Protein AF-B6ATH8-F1 (afdb_monomer_lite)

Foldseek 3Di:
DPDQPKDWDDDPAAIEIEQEQDDPPALAGEDPPVSLVVLLVSLVVCLQHYYHYDYDAALDDPVPVVNNVRHYPPSVSVVVSCVVSPSPD

Sequence (89 aa):
MPDLIQHAIGTSVETVICLDTHKVGSHAGQLCATRLAWLDETLGNTPNKPALIFMHHPPLALGLSQQDANMLEDHETFFDALARNQNNQ

Radius of gyration: 13.42 Å; chains: 1; bounding box: 32×32×31 Å

Structure (mmCIF, N/CA/C/O backbone):
data_AF-B6ATH8-F1
#
_entry.id   AF-B6ATH8-F1
#
loop_
_atom_site.group_PDB
_atom_site.id
_atom_site.type_symbol
_atom_site.label_atom_id
_atom_site.label_alt_id
_atom_site.label_comp_id
_atom_site.label_asym_id
_atom_site.label_entity_id
_atom_site.label_seq_id
_atom_site.pdbx_PDB_ins_code
_atom_site.Cartn_x
_atom_site.Cartn_y
_atom_site.Cartn_z
_atom_site.occupancy
_atom_site.B_iso_or_equiv
_atom_site.auth_seq_id
_atom_site.auth_comp_id
_atom_site.auth_asym_id
_atom_site.auth_atom_id
_atom_site.pdbx_PDB_model_num
ATOM 1 N N . MET A 1 1 ? 0.880 -18.462 -8.672 1.00 53.69 1 MET A N 1
ATOM 2 C CA . MET A 1 1 ? 1.564 -17.301 -8.069 1.00 53.69 1 MET A CA 1
ATOM 3 C C . MET A 1 1 ? 2.108 -17.797 -6.746 1.00 53.69 1 MET A C 1
ATOM 5 O O . MET A 1 1 ? 1.288 -18.342 -6.017 1.00 53.69 1 MET A O 1
ATOM 9 N N . PRO A 1 2 ? 3.426 -17.773 -6.476 1.00 54.09 2 PRO A N 1
ATOM 10 C CA . PRO A 1 2 ? 3.889 -18.131 -5.140 1.00 54.09 2 PRO A CA 1
ATOM 11 C C . PRO A 1 2 ? 3.286 -17.128 -4.144 1.00 54.09 2 PRO A C 1
ATOM 13 O O . PRO A 1 2 ? 2.977 -15.999 -4.527 1.00 54.09 2 PRO A O 1
ATOM 16 N N . ASP A 1 3 ? 3.011 -17.617 -2.942 1.00 67.12 3 ASP A N 1
ATOM 17 C CA . ASP A 1 3 ? 1.960 -17.158 -2.029 1.00 67.12 3 ASP A CA 1
ATOM 18 C C . ASP A 1 3 ? 1.897 -15.642 -1.775 1.00 67.12 3 ASP A C 1
ATOM 20 O O . ASP A 1 3 ? 2.908 -14.943 -1.753 1.00 67.12 3 ASP A O 1
ATOM 24 N N . LEU A 1 4 ? 0.684 -15.126 -1.549 1.00 68.94 4 LEU A N 1
ATOM 25 C CA . LEU A 1 4 ? 0.473 -13.752 -1.086 1.00 68.94 4 LEU A CA 1
ATOM 26 C C . LEU A 1 4 ? 1.112 -13.583 0.299 1.00 68.94 4 LEU A C 1
ATOM 28 O O . LEU A 1 4 ? 0.624 -14.147 1.275 1.00 68.94 4 LEU A O 1
ATOM 32 N N . ILE A 1 5 ? 2.164 -12.769 0.400 1.00 88.88 5 ILE A N 1
ATOM 33 C CA . ILE A 1 5 ? 2.841 -12.466 1.672 1.00 88.88 5 ILE A CA 1
ATOM 34 C C . ILE A 1 5 ? 2.307 -11.139 2.237 1.00 88.88 5 ILE A C 1
ATOM 36 O O . ILE A 1 5 ? 3.058 -10.215 2.527 1.00 88.88 5 ILE A O 1
ATOM 40 N N . GLN A 1 6 ? 0.982 -11.013 2.335 1.00 93.56 6 GLN A N 1
ATOM 41 C CA . GLN A 1 6 ? 0.317 -9.846 2.927 1.00 93.56 6 GLN A CA 1
ATOM 42 C C . GLN A 1 6 ? -0.330 -10.248 4.248 1.00 93.56 6 GLN A C 1
ATOM 44 O O . GLN A 1 6 ? -0.787 -11.383 4.397 1.00 93.56 6 GLN A O 1
ATOM 49 N N . HIS A 1 7 ? -0.379 -9.333 5.211 1.00 96.00 7 HIS A N 1
ATOM 50 C CA . HIS A 1 7 ? -0.960 -9.624 6.517 1.00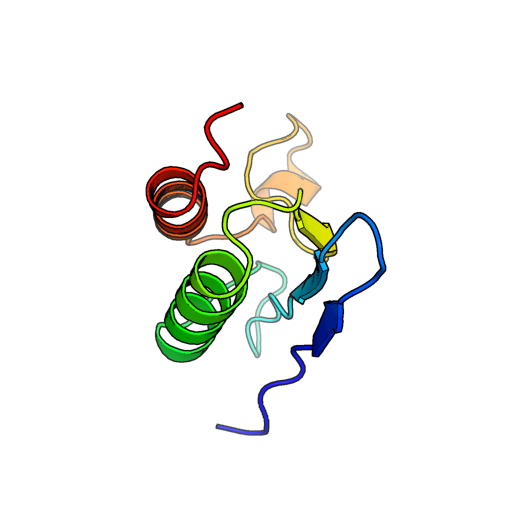 96.00 7 HIS A CA 1
ATOM 51 C C . HIS A 1 7 ? -1.690 -8.414 7.087 1.00 96.00 7 HIS A C 1
ATOM 53 O O . HIS A 1 7 ? -1.240 -7.283 6.916 1.00 96.00 7 HIS A O 1
ATOM 59 N N . ALA A 1 8 ? -2.796 -8.662 7.786 1.00 96.38 8 ALA A N 1
ATOM 60 C CA . ALA A 1 8 ? -3.550 -7.638 8.488 1.00 96.38 8 ALA A CA 1
ATOM 61 C C . ALA A 1 8 ? -3.828 -8.082 9.925 1.00 96.38 8 ALA A C 1
ATOM 63 O O . ALA A 1 8 ? -4.233 -9.221 10.165 1.00 96.38 8 ALA A O 1
ATOM 64 N N . ILE A 1 9 ? -3.628 -7.169 10.872 1.00 96.31 9 ILE A N 1
ATOM 65 C CA . ILE A 1 9 ? -3.914 -7.366 12.291 1.00 96.31 9 ILE A CA 1
ATOM 66 C C . ILE A 1 9 ? -4.866 -6.261 12.728 1.00 96.31 9 ILE A C 1
ATOM 68 O O . ILE A 1 9 ? -4.534 -5.079 12.664 1.00 96.31 9 ILE A O 1
ATOM 72 N N . GLY A 1 10 ? -6.049 -6.649 13.196 1.00 95.31 10 GLY A N 1
ATOM 73 C CA . GLY A 1 10 ? -6.959 -5.727 13.864 1.00 95.31 10 GLY A CA 1
ATOM 74 C C . GLY A 1 10 ? -6.553 -5.528 15.322 1.00 95.31 10 GLY A C 1
ATOM 75 O O . GLY A 1 10 ? -6.363 -6.500 16.053 1.00 95.31 10 GLY A O 1
ATOM 76 N N . THR A 1 11 ? -6.469 -4.278 15.761 1.00 94.00 11 THR A N 1
ATOM 77 C CA . THR A 1 11 ? -6.337 -3.911 17.175 1.00 94.00 11 THR A CA 1
ATOM 78 C C . THR A 1 11 ? -7.666 -3.356 17.694 1.00 94.00 11 THR A C 1
ATOM 80 O O . THR A 1 11 ? -8.694 -3.374 17.003 1.00 94.00 11 THR A O 1
ATOM 83 N N . SER A 1 12 ? -7.694 -2.871 18.937 1.00 93.56 12 SER A N 1
ATOM 84 C CA . SER A 1 12 ? -8.870 -2.176 19.468 1.00 93.56 12 SER A CA 1
ATOM 85 C C . SER A 1 12 ? -9.164 -0.870 18.723 1.00 93.56 12 SER A C 1
ATOM 87 O O . SER A 1 12 ? -10.333 -0.506 18.611 1.00 93.56 12 SER A O 1
ATOM 89 N N . VAL A 1 13 ? -8.140 -0.206 18.181 1.00 94.12 13 VAL A N 1
ATOM 90 C CA . VAL A 1 13 ? -8.222 1.169 17.666 1.00 94.12 13 VAL A CA 1
ATOM 91 C C . VAL A 1 13 ? -7.863 1.307 16.186 1.00 94.12 13 VAL A C 1
ATOM 93 O O . VAL A 1 13 ? -8.382 2.213 15.546 1.00 94.12 13 VAL A O 1
ATOM 96 N N . GLU A 1 14 ? -7.078 0.397 15.604 1.00 96.12 14 GLU A N 1
ATOM 97 C CA . GLU A 1 14 ? -6.677 0.460 14.193 1.00 96.12 14 GLU A CA 1
ATOM 98 C C . GLU A 1 14 ? -6.629 -0.914 13.511 1.00 96.12 14 GLU A C 1
ATOM 100 O O . GLU A 1 14 ? -6.735 -1.965 14.148 1.00 96.12 14 GLU A O 1
ATOM 105 N N . THR A 1 15 ? -6.443 -0.889 12.194 1.00 96.62 15 THR A N 1
ATOM 106 C CA . THR A 1 15 ? -6.066 -2.052 11.388 1.00 96.62 15 THR A CA 1
ATOM 107 C C . THR A 1 15 ? -4.638 -1.853 10.887 1.00 96.62 15 THR A C 1
ATOM 109 O O . THR A 1 15 ? -4.356 -0.916 10.145 1.00 96.62 15 THR A O 1
ATOM 112 N N . VAL A 1 16 ? -3.717 -2.725 11.292 1.00 97.56 16 VAL A N 1
ATOM 113 C CA . VAL A 1 16 ? -2.321 -2.714 10.838 1.00 97.56 16 VAL A CA 1
ATOM 114 C C . VAL A 1 16 ? -2.187 -3.633 9.633 1.00 97.56 16 VAL A C 1
ATOM 116 O O . VAL A 1 16 ? -2.524 -4.809 9.728 1.00 97.56 16 VAL A O 1
ATOM 119 N N . ILE A 1 17 ? -1.689 -3.116 8.513 1.00 97.38 17 ILE A N 1
ATOM 120 C CA . ILE A 1 17 ? -1.575 -3.827 7.236 1.00 97.38 17 ILE A CA 1
ATOM 121 C C . ILE A 1 17 ? -0.110 -3.855 6.803 1.00 97.38 17 ILE A C 1
ATOM 123 O O . ILE A 1 17 ? 0.489 -2.810 6.566 1.00 97.38 17 ILE A O 1
ATOM 127 N N . CYS A 1 18 ? 0.453 -5.047 6.635 1.00 97.69 18 CYS A N 1
ATOM 128 C CA . CYS A 1 18 ? 1.737 -5.267 5.974 1.00 97.69 18 CYS A CA 1
ATOM 129 C C . CYS A 1 18 ? 1.472 -5.661 4.518 1.00 97.69 18 CYS A C 1
ATOM 131 O O . CYS A 1 18 ? 0.989 -6.766 4.248 1.00 97.69 18 CYS A O 1
ATOM 133 N N . LEU A 1 19 ? 1.764 -4.746 3.594 1.00 97.06 19 LEU A N 1
ATOM 134 C CA . LEU A 1 19 ? 1.461 -4.869 2.173 1.00 97.06 19 LEU A CA 1
ATOM 135 C C . LEU A 1 19 ? 2.720 -5.235 1.376 1.00 97.06 19 LEU A C 1
ATOM 137 O O . LEU A 1 19 ? 3.689 -4.472 1.315 1.00 97.06 19 LEU A O 1
ATOM 141 N N . ASP A 1 20 ? 2.691 -6.402 0.735 1.00 95.44 20 ASP A N 1
ATOM 142 C CA . ASP A 1 20 ? 3.755 -6.851 -0.159 1.00 95.44 20 ASP A CA 1
ATOM 143 C C . ASP A 1 20 ? 3.647 -6.145 -1.514 1.00 95.44 20 ASP A C 1
ATOM 145 O O . ASP A 1 20 ? 2.687 -6.324 -2.257 1.00 95.44 20 ASP A O 1
ATOM 149 N N . THR A 1 21 ? 4.668 -5.363 -1.844 1.00 96.06 21 THR A N 1
ATOM 150 C CA . THR A 1 21 ? 4.775 -4.617 -3.106 1.00 96.06 21 THR A CA 1
ATOM 151 C C . THR A 1 21 ? 5.847 -5.203 -4.027 1.00 96.06 21 THR A C 1
ATOM 153 O O . THR A 1 21 ? 6.207 -4.577 -5.017 1.00 96.06 21 THR A O 1
ATOM 156 N N . HIS A 1 22 ? 6.406 -6.378 -3.720 1.00 93.56 22 HIS A N 1
ATOM 157 C CA . HIS A 1 22 ? 7.498 -6.957 -4.494 1.00 93.56 22 HIS A CA 1
ATOM 158 C C . HIS A 1 22 ? 7.048 -7.380 -5.901 1.00 93.56 22 HIS A C 1
ATOM 160 O O . HIS A 1 22 ? 6.176 -8.241 -6.087 1.00 93.56 22 HIS A O 1
ATOM 166 N N . LYS A 1 23 ? 7.721 -6.806 -6.903 1.00 93.00 23 LYS A N 1
ATOM 167 C CA . LYS A 1 23 ? 7.646 -7.200 -8.308 1.00 93.00 23 LYS A CA 1
ATOM 168 C C . LYS A 1 23 ? 8.816 -8.121 -8.646 1.00 93.00 23 LYS A C 1
ATOM 170 O O . LYS A 1 23 ? 9.968 -7.698 -8.673 1.00 93.00 23 LYS A O 1
ATOM 175 N N . VAL A 1 24 ? 8.524 -9.388 -8.935 1.00 90.81 24 VAL A N 1
ATOM 176 C CA . VAL A 1 24 ? 9.560 -10.382 -9.256 1.00 90.81 24 VAL A CA 1
ATOM 177 C C . VAL A 1 24 ? 10.390 -9.921 -10.457 1.00 90.81 24 VAL A C 1
ATOM 179 O O . VAL A 1 24 ? 9.848 -9.643 -11.524 1.00 90.81 24 VAL A O 1
ATOM 182 N N . GLY A 1 25 ? 11.712 -9.875 -10.280 1.00 94.12 25 GLY A N 1
ATOM 183 C CA . GLY A 1 25 ? 12.652 -9.474 -11.330 1.00 94.12 25 GLY A CA 1
ATOM 184 C C . GLY A 1 25 ? 12.778 -7.961 -11.539 1.00 94.12 25 GLY A C 1
ATOM 185 O O . GLY A 1 25 ? 13.415 -7.550 -12.504 1.00 94.12 25 GLY A O 1
ATOM 186 N N . SER A 1 26 ? 12.199 -7.139 -10.658 1.00 94.62 26 SER A N 1
ATOM 187 C CA . SER A 1 26 ? 12.325 -5.680 -10.678 1.00 94.62 26 SER A CA 1
ATOM 188 C C . SER A 1 26 ? 12.648 -5.136 -9.286 1.00 94.62 26 SER A C 1
ATOM 190 O O . SER A 1 26 ? 12.335 -5.757 -8.273 1.00 94.62 26 SER A O 1
ATOM 192 N N . HIS A 1 27 ? 13.269 -3.959 -9.245 1.00 95.69 27 HIS A N 1
ATOM 193 C CA . HIS A 1 27 ? 13.434 -3.171 -8.021 1.00 95.69 27 HIS A CA 1
ATOM 194 C C . HIS A 1 27 ? 12.252 -2.233 -7.757 1.00 95.69 27 HIS A C 1
ATOM 196 O O . HIS A 1 27 ? 12.157 -1.688 -6.664 1.00 95.69 27 HIS A O 1
ATOM 202 N N . ALA A 1 28 ? 11.380 -2.032 -8.746 1.00 96.88 28 ALA A N 1
ATOM 203 C CA . ALA A 1 28 ? 10.169 -1.242 -8.590 1.00 96.88 28 ALA A CA 1
ATOM 204 C C . ALA A 1 28 ? 9.073 -2.026 -7.859 1.00 96.88 28 ALA A C 1
ATOM 206 O O . ALA A 1 28 ? 9.035 -3.261 -7.890 1.00 96.88 28 ALA A O 1
ATOM 207 N N . GLY A 1 29 ? 8.143 -1.293 -7.252 1.00 96.69 29 GLY A N 1
ATOM 208 C CA . GLY A 1 29 ? 6.983 -1.884 -6.600 1.00 96.69 29 GLY A CA 1
ATOM 209 C C . GLY A 1 29 ? 5.858 -2.204 -7.580 1.00 96.69 29 GLY A C 1
ATOM 210 O O . GLY A 1 29 ? 5.663 -1.485 -8.558 1.00 96.69 29 GLY A O 1
ATOM 211 N N . GLN A 1 30 ? 5.066 -3.236 -7.282 1.00 96.12 30 GLN A N 1
ATOM 212 C CA . GLN A 1 30 ? 3.833 -3.549 -8.009 1.00 96.12 30 GLN A CA 1
ATOM 213 C C . GLN A 1 30 ? 2.753 -4.113 -7.084 1.00 96.12 30 GLN A C 1
ATOM 215 O O . GLN A 1 30 ? 3.042 -4.907 -6.185 1.00 96.12 30 GLN A O 1
ATOM 220 N N . LEU A 1 31 ? 1.494 -3.786 -7.370 1.00 94.94 31 LEU A N 1
ATOM 221 C CA . LEU A 1 31 ? 0.333 -4.444 -6.780 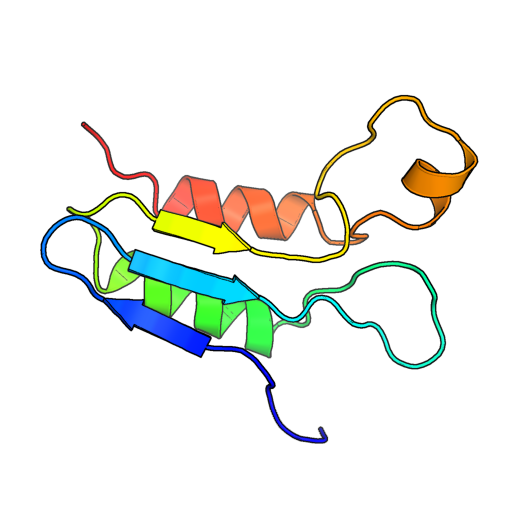1.00 94.94 31 LEU A CA 1
ATOM 222 C C . LEU A 1 31 ? -0.504 -5.085 -7.888 1.00 94.94 31 LEU A C 1
ATOM 224 O O . LEU A 1 31 ? -1.245 -4.426 -8.609 1.00 94.94 31 LEU A O 1
ATOM 228 N N . CYS A 1 32 ? -0.420 -6.411 -8.013 1.00 92.12 32 CYS A N 1
ATOM 229 C CA . CYS A 1 32 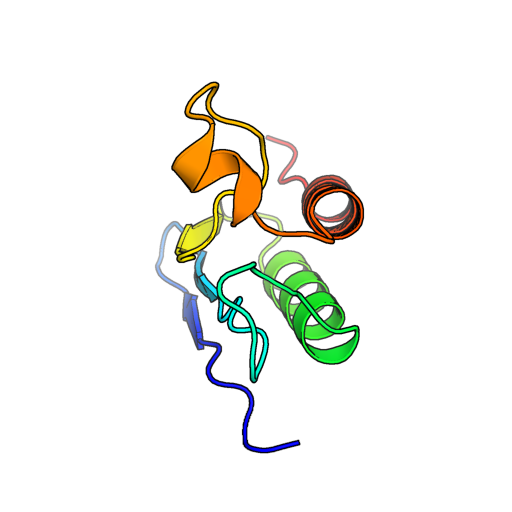? -1.280 -7.134 -8.944 1.00 92.12 32 CYS A CA 1
ATOM 230 C C . CYS A 1 32 ? -2.751 -7.078 -8.497 1.00 92.12 32 CYS A C 1
ATOM 232 O O . CYS A 1 32 ? -3.054 -6.841 -7.325 1.00 92.12 32 CYS A O 1
ATOM 234 N N . ALA A 1 33 ? -3.668 -7.385 -9.419 1.00 92.75 33 ALA A N 1
ATOM 235 C CA . ALA A 1 33 ? -5.110 -7.349 -9.167 1.00 92.75 33 ALA A CA 1
ATOM 236 C C . ALA A 1 33 ? -5.532 -8.118 -7.901 1.00 92.75 33 ALA A C 1
ATOM 238 O O . ALA A 1 33 ? -6.391 -7.661 -7.155 1.00 92.75 33 ALA A O 1
ATOM 239 N N . THR A 1 34 ? -4.893 -9.256 -7.613 1.00 93.12 34 THR A N 1
ATOM 240 C CA . THR A 1 34 ? -5.172 -10.046 -6.405 1.00 93.12 34 THR A CA 1
ATOM 241 C C . THR A 1 34 ? -4.786 -9.311 -5.120 1.00 93.12 34 THR A C 1
ATOM 243 O O . THR A 1 34 ? -5.540 -9.348 -4.152 1.00 93.12 34 THR A O 1
ATOM 246 N N . ARG A 1 35 ? -3.638 -8.623 -5.100 1.00 94.38 35 ARG A N 1
ATOM 247 C CA . ARG A 1 35 ? -3.194 -7.854 -3.927 1.00 94.38 35 ARG A CA 1
ATOM 248 C C . ARG A 1 35 ? -4.075 -6.631 -3.692 1.00 94.38 35 ARG A C 1
ATOM 250 O O . ARG A 1 35 ? -4.427 -6.360 -2.549 1.00 94.38 35 ARG A O 1
ATOM 257 N N . LE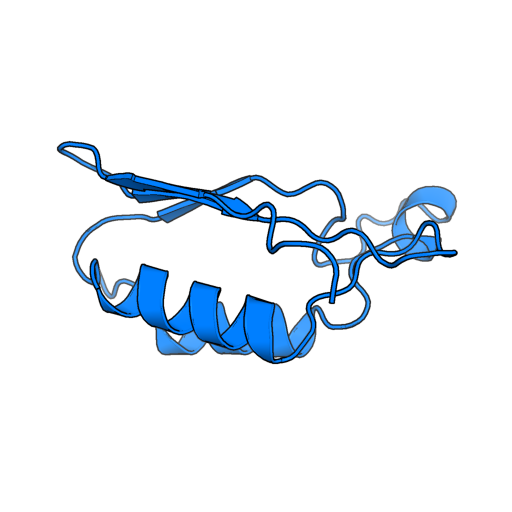U A 1 36 ? -4.466 -5.945 -4.769 1.00 94.81 36 LEU A N 1
ATOM 258 C CA . LEU A 1 36 ? -5.389 -4.808 -4.718 1.00 94.81 36 LEU A CA 1
ATOM 259 C C . LEU A 1 36 ? -6.776 -5.215 -4.216 1.00 94.81 36 LEU A C 1
ATOM 261 O O . LEU A 1 36 ? -7.308 -4.548 -3.338 1.00 94.81 36 LEU A O 1
ATOM 265 N N . ALA A 1 37 ? -7.334 -6.319 -4.722 1.00 94.69 37 ALA A N 1
ATOM 266 C CA . ALA A 1 37 ? -8.621 -6.835 -4.255 1.00 94.69 37 ALA A CA 1
ATOM 267 C C . ALA A 1 37 ? -8.578 -7.197 -2.762 1.00 94.69 37 ALA A C 1
ATOM 269 O O . ALA A 1 37 ? -9.487 -6.847 -2.018 1.00 94.69 37 ALA A O 1
ATOM 270 N N . TRP A 1 38 ? -7.489 -7.829 -2.310 1.00 95.56 38 TRP A N 1
ATOM 271 C CA . TRP A 1 38 ? -7.290 -8.132 -0.893 1.00 95.56 38 TRP A CA 1
ATOM 272 C C . TRP A 1 38 ? -7.202 -6.869 -0.026 1.00 95.56 38 TRP A C 1
ATOM 274 O O . TRP A 1 38 ? -7.772 -6.830 1.063 1.00 95.56 38 TRP A O 1
ATOM 284 N N . LEU A 1 39 ? -6.496 -5.833 -0.494 1.00 95.69 39 LEU A N 1
ATOM 285 C CA . LEU A 1 39 ? -6.396 -4.561 0.222 1.00 95.69 39 LEU A CA 1
ATOM 286 C C . LEU A 1 39 ? -7.768 -3.880 0.328 1.00 95.69 39 LEU A C 1
ATOM 288 O O . LEU A 1 39 ? -8.138 -3.441 1.413 1.00 95.69 39 LEU A O 1
ATOM 292 N N . ASP A 1 40 ? -8.516 -3.829 -0.775 1.00 95.38 40 ASP A N 1
ATOM 293 C CA . ASP A 1 40 ? -9.863 -3.248 -0.841 1.00 95.38 40 ASP A CA 1
ATOM 294 C C . ASP A 1 40 ? -10.818 -3.953 0.137 1.00 95.38 40 ASP A C 1
ATOM 296 O O . ASP A 1 40 ? -11.449 -3.302 0.965 1.00 95.38 40 ASP A O 1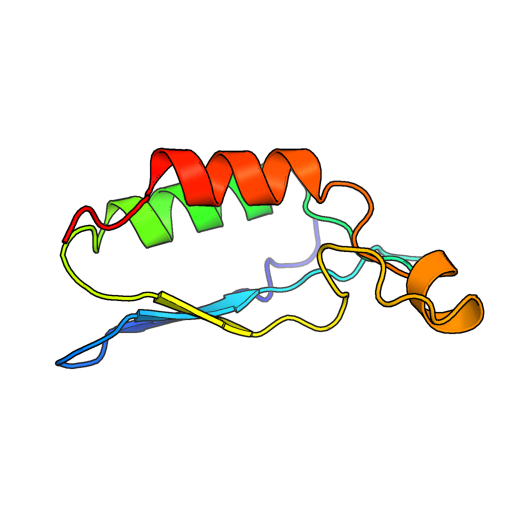
ATOM 300 N N . GLU A 1 41 ? -10.835 -5.290 0.133 1.00 95.38 41 GLU A N 1
ATOM 301 C CA . GLU A 1 41 ? -11.620 -6.095 1.075 1.00 95.38 41 GLU A CA 1
ATOM 302 C C . GLU A 1 41 ? -11.188 -5.869 2.534 1.00 95.38 41 GLU A C 1
ATOM 304 O O . GLU A 1 41 ? -12.025 -5.711 3.424 1.00 95.38 41 GLU A O 1
ATOM 309 N N . THR A 1 42 ? -9.879 -5.825 2.797 1.00 95.12 42 THR A N 1
ATOM 310 C CA . THR A 1 42 ? -9.341 -5.627 4.152 1.00 95.12 42 THR A CA 1
ATOM 311 C C . THR A 1 42 ? -9.761 -4.277 4.727 1.00 95.12 42 THR A C 1
ATOM 313 O O . THR A 1 42 ? -10.204 -4.214 5.874 1.00 95.12 42 THR A O 1
ATOM 316 N N . LEU A 1 43 ? -9.647 -3.207 3.937 1.00 94.88 43 LEU A N 1
ATOM 317 C CA . LEU A 1 43 ? -10.056 -1.867 4.351 1.00 94.88 43 LEU A CA 1
ATOM 318 C C . LEU A 1 43 ? -11.581 -1.782 4.524 1.00 94.88 43 LEU A C 1
ATOM 320 O O . LEU A 1 43 ? -12.053 -1.280 5.547 1.00 94.88 43 LEU A O 1
ATOM 324 N N . GLY A 1 44 ? -12.346 -2.352 3.587 1.00 93.81 44 GLY A N 1
ATOM 325 C CA . GLY A 1 44 ? -13.810 -2.367 3.618 1.00 93.81 44 GLY A CA 1
ATOM 326 C C . GLY A 1 44 ? -14.411 -3.148 4.792 1.00 93.81 44 GLY A C 1
ATOM 327 O O . GLY A 1 44 ? -15.520 -2.845 5.231 1.00 93.81 44 GLY A O 1
ATOM 328 N N . ASN A 1 45 ? -13.674 -4.107 5.360 1.00 92.94 45 ASN A N 1
ATOM 329 C CA . ASN A 1 45 ? -14.086 -4.857 6.550 1.00 92.94 45 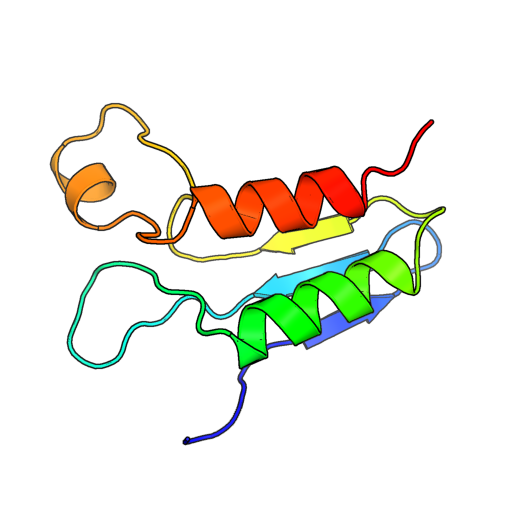ASN A CA 1
ATOM 330 C C . ASN A 1 45 ? -13.905 -4.080 7.868 1.00 92.94 45 ASN A C 1
ATOM 332 O O . ASN A 1 45 ? -14.457 -4.481 8.897 1.00 92.94 45 ASN A O 1
ATOM 336 N N . THR A 1 46 ? -13.161 -2.968 7.873 1.00 88.56 46 THR A N 1
ATOM 337 C CA . THR A 1 46 ? -12.944 -2.136 9.070 1.00 88.56 46 THR A CA 1
ATOM 338 C C . THR A 1 46 ? -13.172 -0.638 8.812 1.00 88.56 46 THR A C 1
ATOM 340 O O . THR A 1 46 ? -12.316 0.168 9.172 1.00 88.56 46 THR A O 1
ATOM 343 N N . PRO A 1 47 ? -14.334 -0.219 8.274 1.00 87.81 47 PRO A N 1
ATOM 344 C CA . PRO A 1 47 ? -14.552 1.144 7.763 1.00 87.81 47 PRO A CA 1
ATOM 345 C C . PRO A 1 47 ? -14.587 2.233 8.851 1.00 87.81 47 PRO A C 1
ATOM 347 O O . PRO A 1 47 ? -14.586 3.424 8.561 1.00 87.81 47 PRO A O 1
ATOM 350 N N . ASN A 1 48 ? -14.648 1.833 10.125 1.00 88.69 48 ASN A N 1
ATOM 351 C CA . ASN A 1 48 ? -14.696 2.743 11.273 1.00 88.69 48 ASN A CA 1
ATOM 352 C C . ASN A 1 48 ? -13.361 2.826 12.028 1.00 88.69 48 ASN A C 1
ATOM 354 O O . ASN A 1 48 ? -13.303 3.444 13.091 1.00 88.69 48 ASN A O 1
ATOM 358 N N . LYS A 1 49 ? -12.303 2.167 11.537 1.00 91.12 49 LYS A N 1
ATOM 359 C CA . LYS A 1 49 ? -10.982 2.166 12.173 1.00 91.12 49 LYS A CA 1
ATOM 360 C C . LYS A 1 49 ? -9.930 2.701 11.208 1.00 91.12 49 LYS A C 1
ATOM 362 O O . LYS A 1 49 ? -9.894 2.242 10.068 1.00 91.12 49 LYS A O 1
ATOM 367 N N . PRO A 1 50 ? -9.040 3.614 11.639 1.00 95.19 50 PRO A N 1
ATOM 368 C CA . PRO A 1 50 ? -7.879 3.991 10.841 1.00 95.19 50 PRO A CA 1
ATOM 369 C C . PRO A 1 50 ? -7.068 2.758 10.425 1.00 95.19 50 PRO A C 1
ATOM 371 O O . PRO A 1 50 ? -6.942 1.797 11.186 1.00 95.19 50 PRO A O 1
ATOM 374 N N . ALA A 1 51 ? -6.501 2.810 9.222 1.00 95.50 51 ALA A N 1
ATOM 375 C CA . ALA A 1 51 ? -5.591 1.792 8.718 1.00 95.50 51 ALA A CA 1
ATOM 376 C C . ALA A 1 51 ? -4.151 2.320 8.722 1.00 95.50 51 ALA A C 1
ATOM 378 O O . ALA A 1 51 ? -3.879 3.406 8.209 1.00 95.50 51 ALA A O 1
ATOM 379 N N . LEU A 1 52 ? -3.225 1.539 9.276 1.00 96.69 52 LEU A N 1
ATOM 380 C CA . LEU A 1 52 ? -1.787 1.785 9.207 1.00 96.69 52 LEU A CA 1
ATOM 381 C C . LEU A 1 52 ? -1.183 0.822 8.188 1.00 96.69 52 LEU A C 1
ATOM 383 O O . LEU A 1 52 ? -1.097 -0.376 8.451 1.00 96.69 52 LEU A O 1
ATOM 387 N N . ILE A 1 53 ? -0.782 1.339 7.027 1.00 96.88 53 ILE A N 1
ATOM 388 C CA . ILE A 1 53 ? -0.250 0.527 5.927 1.00 96.88 53 ILE A CA 1
ATOM 389 C C . ILE A 1 53 ? 1.275 0.638 5.893 1.00 96.88 53 ILE A C 1
ATOM 391 O O . ILE A 1 53 ? 1.831 1.722 5.726 1.00 96.88 53 ILE A O 1
ATOM 395 N N . PHE A 1 54 ? 1.943 -0.504 6.009 1.00 97.69 54 PHE A N 1
ATOM 396 C CA . PHE A 1 54 ? 3.387 -0.668 5.921 1.00 97.69 54 PHE A CA 1
ATOM 397 C C . PHE A 1 54 ? 3.730 -1.326 4.586 1.00 97.69 54 PHE A C 1
ATOM 399 O O . PHE A 1 54 ? 3.237 -2.411 4.280 1.00 97.69 54 PHE A O 1
ATOM 406 N N . MET A 1 55 ? 4.584 -0.681 3.795 1.00 96.81 55 MET A N 1
ATOM 407 C CA . MET A 1 55 ? 5.052 -1.193 2.506 1.00 96.81 55 MET A CA 1
ATOM 408 C C . MET A 1 55 ? 6.476 -0.708 2.224 1.00 96.81 55 MET A C 1
ATOM 410 O O . MET A 1 55 ? 6.928 0.271 2.817 1.00 96.81 55 MET A O 1
ATOM 414 N N . HIS A 1 56 ? 7.185 -1.390 1.324 1.00 96.12 56 HIS A N 1
ATOM 415 C CA . HIS A 1 56 ? 8.563 -1.035 0.978 1.00 96.12 56 HIS A CA 1
ATOM 416 C C . HIS A 1 56 ? 8.651 0.107 -0.043 1.00 96.12 56 HIS A C 1
ATOM 418 O O . HIS A 1 56 ? 9.393 1.065 0.163 1.00 96.12 56 HIS A O 1
ATOM 424 N N . HIS A 1 57 ? 7.900 0.003 -1.142 1.00 97.12 57 HIS A N 1
ATOM 425 C CA . HIS A 1 57 ? 7.997 0.940 -2.258 1.00 97.12 57 HIS A CA 1
ATOM 426 C C . HIS A 1 57 ? 7.069 2.146 -2.034 1.00 97.12 57 HIS A C 1
ATOM 428 O O . HIS A 1 57 ? 5.879 1.940 -1.785 1.00 97.12 57 HIS A O 1
ATOM 434 N N . PRO A 1 58 ? 7.565 3.394 -2.122 1.00 96.94 58 PRO A N 1
ATOM 435 C CA . PRO A 1 58 ? 6.732 4.582 -1.961 1.00 96.94 58 PRO A CA 1
ATOM 436 C C . PRO A 1 58 ? 5.620 4.658 -3.022 1.00 96.94 58 PRO A C 1
ATOM 438 O O . PRO A 1 58 ? 5.897 4.406 -4.196 1.00 96.94 58 PRO A O 1
ATOM 441 N N . PRO A 1 59 ? 4.390 5.063 -2.658 1.00 96.75 59 PRO A N 1
ATOM 442 C CA . PRO A 1 59 ? 3.290 5.232 -3.607 1.00 96.75 59 PRO A CA 1
ATOM 443 C C . PRO A 1 59 ? 3.314 6.590 -4.327 1.00 96.75 59 PRO A C 1
ATOM 445 O O . PRO A 1 59 ? 2.354 6.953 -4.987 1.00 96.75 59 PRO A O 1
ATOM 448 N N . LEU A 1 60 ? 4.366 7.392 -4.175 1.00 95.50 60 LEU A N 1
ATOM 449 C CA . LEU A 1 60 ? 4.502 8.694 -4.827 1.00 95.50 60 LEU A CA 1
ATOM 450 C C . LEU A 1 60 ? 5.978 9.080 -4.937 1.00 95.50 60 LEU A C 1
ATOM 452 O O . LEU A 1 60 ? 6.806 8.587 -4.168 1.00 95.50 60 LEU A O 1
ATOM 456 N N . ALA A 1 61 ? 6.291 9.975 -5.872 1.00 95.38 61 ALA A N 1
ATOM 457 C CA . ALA A 1 61 ? 7.639 10.501 -6.049 1.00 95.38 61 ALA A CA 1
ATOM 458 C C . ALA A 1 61 ? 8.052 11.381 -4.860 1.00 95.38 61 ALA A C 1
ATOM 460 O O . ALA A 1 61 ? 7.355 12.329 -4.496 1.00 95.38 61 ALA A O 1
ATOM 461 N N . LEU A 1 62 ? 9.210 11.089 -4.276 1.00 95.69 62 LEU A N 1
ATOM 462 C CA . LEU A 1 62 ? 9.771 11.792 -3.123 1.00 95.69 62 LEU A CA 1
ATOM 463 C C . LEU A 1 62 ? 10.744 12.910 -3.528 1.00 95.69 62 LEU A C 1
ATOM 465 O O . LEU A 1 62 ? 11.271 13.608 -2.662 1.00 95.69 62 LEU A O 1
ATOM 469 N N . GLY A 1 63 ? 11.007 13.079 -4.828 1.00 96.25 63 GLY A N 1
ATOM 470 C CA . GLY A 1 63 ? 12.008 14.016 -5.342 1.00 96.25 63 GLY A CA 1
ATOM 471 C C . GLY A 1 63 ? 13.437 13.478 -5.232 1.00 96.25 63 GLY A C 1
ATOM 472 O O . GLY A 1 63 ? 14.400 14.242 -5.309 1.00 96.25 63 GLY A O 1
ATOM 473 N N . LEU A 1 64 ? 13.586 12.167 -5.043 1.00 96.00 64 LEU A N 1
ATOM 474 C CA . LEU A 1 64 ? 14.859 11.470 -4.919 1.00 96.00 64 LEU A CA 1
ATOM 475 C C . LEU A 1 64 ? 15.010 10.547 -6.124 1.00 96.00 64 LEU A C 1
ATOM 477 O O . LEU A 1 64 ? 14.549 9.412 -6.093 1.00 96.00 64 LEU A O 1
ATOM 481 N N . SER A 1 65 ? 15.680 11.016 -7.179 1.00 94.50 65 SER A N 1
ATOM 482 C CA . SER A 1 65 ? 15.701 10.364 -8.502 1.00 94.50 65 SER A CA 1
ATOM 483 C C . SER A 1 65 ? 15.924 8.845 -8.482 1.00 94.50 65 SER A C 1
ATOM 485 O O . SER A 1 65 ? 15.207 8.107 -9.149 1.00 94.50 65 SER A O 1
ATOM 487 N N . GLN A 1 66 ? 16.888 8.364 -7.693 1.00 92.50 66 GLN A N 1
ATOM 488 C CA . GLN A 1 66 ? 17.207 6.935 -7.579 1.00 92.50 66 GLN A CA 1
ATOM 489 C C . GLN A 1 66 ? 16.100 6.117 -6.895 1.00 92.50 66 GLN A C 1
ATOM 491 O O . GLN A 1 66 ? 15.911 4.945 -7.218 1.00 92.50 66 GLN A O 1
ATOM 496 N N . GLN A 1 67 ? 15.392 6.709 -5.934 1.00 91.38 67 GLN A N 1
ATOM 497 C CA . GLN A 1 67 ? 14.298 6.054 -5.221 1.00 91.38 67 GLN A CA 1
ATOM 498 C C . GLN A 1 67 ? 12.995 6.150 -6.020 1.00 91.38 67 GLN A C 1
ATOM 500 O O . GLN A 1 67 ? 12.268 5.166 -6.116 1.00 91.38 67 GLN A O 1
ATOM 505 N N . ASP A 1 68 ? 12.757 7.291 -6.668 1.00 96.25 68 ASP A N 1
ATOM 506 C CA . ASP A 1 68 ? 11.596 7.531 -7.527 1.00 96.25 68 ASP A CA 1
ATOM 507 C C . ASP A 1 68 ? 11.600 6.600 -8.747 1.00 96.25 68 ASP A C 1
ATOM 509 O O . ASP A 1 68 ? 10.549 6.125 -9.163 1.00 96.25 68 ASP A O 1
ATOM 513 N N . ALA A 1 69 ? 12.778 6.242 -9.271 1.00 95.19 69 ALA A N 1
ATOM 514 C CA . ALA A 1 69 ? 12.911 5.241 -10.334 1.00 95.19 69 ALA A CA 1
ATOM 515 C C . ALA A 1 69 ? 12.425 3.832 -9.932 1.00 95.19 69 ALA A C 1
ATOM 517 O O . ALA A 1 69 ? 12.160 3.009 -10.804 1.00 95.19 69 ALA A O 1
ATOM 518 N N . ASN A 1 70 ? 12.314 3.554 -8.628 1.00 96.69 70 ASN A N 1
ATOM 519 C CA . ASN A 1 70 ? 11.915 2.263 -8.062 1.00 96.69 70 ASN A CA 1
ATOM 520 C C . ASN A 1 70 ? 10.638 2.374 -7.207 1.00 96.69 70 ASN A C 1
ATOM 522 O O . ASN A 1 70 ? 10.395 1.544 -6.331 1.00 96.69 70 ASN A O 1
ATOM 526 N N . MET A 1 71 ? 9.828 3.413 -7.418 1.00 97.12 71 MET A N 1
ATOM 527 C CA . MET A 1 71 ? 8.566 3.591 -6.700 1.00 97.12 71 MET A CA 1
ATOM 528 C C . MET A 1 71 ? 7.529 2.513 -7.063 1.00 97.12 71 MET A C 1
ATOM 530 O O . MET A 1 71 ? 7.762 1.640 -7.903 1.00 97.12 71 MET A O 1
ATOM 534 N N . LEU A 1 72 ? 6.366 2.560 -6.416 1.00 98.00 72 LEU A N 1
ATOM 535 C CA . LEU A 1 72 ? 5.228 1.730 -6.792 1.00 98.00 72 LEU A CA 1
ATOM 536 C C . LEU A 1 72 ? 4.685 2.164 -8.164 1.00 98.00 72 LEU A C 1
ATOM 538 O O . LEU A 1 72 ? 4.217 3.290 -8.325 1.00 98.00 72 LEU A O 1
ATOM 542 N N . GLU A 1 73 ? 4.717 1.262 -9.143 1.00 96.25 73 GLU A N 1
ATOM 543 C CA . GLU A 1 73 ? 4.256 1.556 -10.505 1.00 96.25 73 GLU A CA 1
ATOM 544 C C . GLU A 1 73 ? 2.739 1.811 -10.541 1.00 96.25 73 GLU A C 1
ATOM 546 O O . GLU A 1 73 ? 2.303 2.842 -11.048 1.00 96.25 73 GLU A O 1
ATOM 551 N N . ASP A 1 74 ? 1.939 0.944 -9.910 1.00 93.00 74 ASP A N 1
ATOM 552 C CA . ASP A 1 74 ? 0.463 1.009 -9.913 1.00 93.00 74 ASP A CA 1
ATOM 553 C C . ASP A 1 74 ? -0.109 1.945 -8.827 1.00 93.00 74 ASP A C 1
ATOM 555 O O . ASP A 1 74 ? -1.159 1.684 -8.230 1.00 93.00 74 ASP A O 1
ATOM 559 N N . HIS A 1 75 ? 0.609 3.022 -8.506 1.00 94.62 75 HIS A N 1
ATOM 560 C CA . HIS A 1 75 ? 0.263 3.905 -7.395 1.00 94.62 75 HIS A CA 1
ATOM 561 C C . HIS A 1 75 ? -1.111 4.574 -7.543 1.00 94.62 75 HIS A C 1
ATOM 563 O O . HIS A 1 75 ? -1.797 4.758 -6.541 1.00 94.62 75 HIS A O 1
ATOM 569 N N . GLU A 1 76 ? -1.554 4.882 -8.764 1.00 95.75 76 GLU A N 1
ATOM 570 C CA . GLU A 1 76 ? -2.900 5.420 -9.010 1.00 95.75 76 GLU A CA 1
ATOM 571 C C . GLU A 1 76 ? -3.984 4.452 -8.519 1.00 95.75 76 GLU A C 1
ATOM 573 O O . GLU A 1 76 ? -4.848 4.827 -7.732 1.00 95.75 76 GLU A O 1
ATOM 578 N N . THR A 1 77 ? -3.887 3.168 -8.881 1.00 95.19 77 THR A N 1
ATOM 579 C CA . THR A 1 77 ? -4.866 2.155 -8.456 1.00 95.19 77 THR A CA 1
ATOM 580 C C . THR A 1 77 ? -4.803 1.883 -6.954 1.00 95.19 77 THR A C 1
ATOM 582 O O . THR A 1 77 ? -5.825 1.591 -6.327 1.00 95.19 77 THR A O 1
ATOM 585 N N . PHE A 1 78 ? -3.615 2.004 -6.355 1.00 96.31 78 PHE A N 1
ATOM 586 C CA . PHE A 1 78 ? -3.467 1.993 -4.903 1.00 96.31 78 PHE A CA 1
ATOM 587 C C . PHE A 1 78 ? -4.234 3.157 -4.258 1.00 96.31 78 PHE A C 1
ATOM 589 O O . PHE A 1 78 ? -5.035 2.923 -3.353 1.00 96.31 78 PHE A O 1
ATOM 596 N N . PHE A 1 79 ? -4.061 4.389 -4.746 1.00 96.06 79 PHE A N 1
ATOM 597 C CA . PHE A 1 79 ? -4.796 5.546 -4.232 1.00 96.06 79 PHE A CA 1
ATOM 598 C C . PHE A 1 79 ? -6.304 5.440 -4.456 1.00 96.06 79 PHE A C 1
ATOM 600 O O . PHE A 1 79 ? -7.059 5.791 -3.552 1.00 96.06 79 PHE A O 1
ATOM 607 N N . ASP A 1 80 ? -6.754 4.892 -5.584 1.00 95.31 80 ASP A N 1
ATOM 608 C CA . ASP A 1 80 ? -8.175 4.633 -5.822 1.00 95.31 80 ASP A CA 1
ATOM 609 C C . ASP A 1 80 ? -8.755 3.666 -4.782 1.00 95.31 80 ASP A C 1
ATOM 611 O O . ASP A 1 80 ? -9.871 3.865 -4.300 1.00 95.31 80 ASP A O 1
ATOM 615 N N . ALA A 1 81 ? -8.006 2.622 -4.405 1.00 93.88 81 ALA A N 1
ATOM 616 C CA . ALA A 1 81 ? -8.413 1.701 -3.344 1.00 93.88 81 ALA A CA 1
ATOM 617 C C . ALA A 1 81 ? -8.510 2.393 -1.982 1.00 93.88 81 ALA A C 1
ATOM 619 O O . ALA A 1 81 ? -9.474 2.167 -1.249 1.00 93.88 81 ALA A O 1
ATOM 620 N N . LEU A 1 82 ? -7.567 3.283 -1.663 1.00 93.88 82 LEU A N 1
ATOM 621 C CA . LEU A 1 82 ? -7.654 4.092 -0.449 1.00 93.88 82 LEU A CA 1
ATOM 622 C C . LEU A 1 82 ? -8.853 5.045 -0.485 1.00 93.88 82 LEU A C 1
ATOM 624 O O . LEU A 1 82 ? -9.554 5.170 0.512 1.00 93.88 82 LEU A O 1
ATOM 628 N N . ALA A 1 83 ? -9.109 5.691 -1.625 1.00 93.62 83 ALA A N 1
ATOM 629 C CA . ALA A 1 83 ? -10.207 6.636 -1.805 1.00 93.62 83 ALA A CA 1
ATOM 630 C C . ALA A 1 83 ? -11.580 5.970 -1.621 1.00 93.62 83 ALA A C 1
ATOM 632 O O . ALA A 1 83 ? -12.438 6.513 -0.927 1.00 93.62 83 ALA A O 1
ATOM 633 N N . ARG A 1 84 ? -11.776 4.768 -2.183 1.00 92.44 84 ARG A N 1
ATOM 634 C CA . ARG A 1 84 ? -13.011 3.980 -2.006 1.00 92.44 84 ARG A CA 1
ATOM 635 C C . ARG A 1 84 ? -13.282 3.609 -0.552 1.00 92.44 84 ARG A C 1
ATOM 637 O O . ARG A 1 84 ? -14.440 3.518 -0.159 1.00 92.44 84 ARG A O 1
ATOM 644 N N . ASN A 1 85 ? -12.220 3.402 0.220 1.00 91.44 85 ASN A N 1
ATOM 645 C CA . ASN A 1 85 ? -12.284 2.979 1.613 1.00 91.44 85 ASN A CA 1
ATOM 646 C C . ASN A 1 85 ? -11.900 4.112 2.576 1.00 91.44 85 ASN A C 1
ATOM 648 O O . ASN A 1 85 ? -11.386 3.854 3.664 1.00 91.44 85 ASN A O 1
ATOM 652 N N . GLN A 1 86 ? -12.110 5.374 2.181 1.00 76.50 86 GLN A N 1
ATOM 653 C CA . GLN A 1 86 ? -11.871 6.500 3.075 1.00 76.50 86 GLN A CA 1
ATOM 654 C C . GLN A 1 86 ? -12.752 6.370 4.314 1.00 76.50 86 GLN A C 1
ATOM 656 O O . GLN A 1 86 ? -13.982 6.383 4.243 1.00 76.50 86 GLN A O 1
ATOM 661 N N . ASN A 1 87 ? -12.089 6.282 5.464 1.00 65.19 87 ASN A N 1
ATOM 662 C CA . ASN A 1 87 ? -12.728 6.399 6.761 1.00 65.19 87 ASN A CA 1
ATOM 663 C C . ASN A 1 87 ? -13.200 7.848 6.904 1.00 65.19 87 ASN A C 1
ATOM 665 O O . ASN A 1 87 ? -12.437 8.710 7.338 1.00 65.19 87 ASN A O 1
ATOM 669 N N . ASN A 1 88 ? -14.430 8.127 6.478 1.00 51.03 88 ASN A N 1
ATOM 670 C CA . ASN A 1 88 ? -15.074 9.414 6.703 1.00 51.03 88 ASN A CA 1
ATOM 671 C C . ASN A 1 88 ? -15.235 9.604 8.219 1.00 51.03 88 ASN A C 1
ATOM 673 O O . ASN A 1 88 ? -16.152 9.045 8.821 1.00 51.03 88 ASN A O 1
ATOM 677 N N . GLN A 1 89 ? -14.299 10.332 8.826 1.00 49.66 89 GLN A N 1
ATOM 678 C CA . GLN A 1 89 ? -14.462 10.949 10.142 1.00 49.66 89 GLN A CA 1
ATOM 679 C C . GLN A 1 89 ? -15.179 12.285 9.965 1.00 49.66 89 GLN A C 1
ATOM 681 O O . GLN A 1 89 ? -14.763 13.050 9.063 1.00 49.66 89 GLN A O 1
#

pLDDT: mean 91.75, std 10.33, range [49.66, 98.0]

Secondary structure (DSSP, 8-state):
------EEEE-SS-EEEE---B-TT-SSB---HHHHHHHHHHHHT-TTS-EEEE-SS-SS--S-HHHHTTSBTTHHHHHHHHHHT----